Protein AF-A0A3C1TCM0-F1 (afdb_monomer_lite)

Foldseek 3Di:
DVVLVVVCVVCVADWAKAKAKPPPCQQAVPHPPDGDPPTDIDMDTDDIDRNPPDDSVVVVVVSVVRNVVVHVVD

Structure (mmCIF, N/CA/C/O backbone):
data_AF-A0A3C1TCM0-F1
#
_entry.id   AF-A0A3C1TCM0-F1
#
loop_
_atom_site.group_PDB
_atom_site.id
_atom_site.type_symbol
_atom_site.label_atom_id
_atom_site.label_alt_id
_atom_site.label_comp_id
_atom_site.label_asym_id
_atom_site.label_entity_id
_atom_site.label_seq_id
_atom_site.pdbx_PDB_ins_code
_atom_site.Cartn_x
_atom_site.Cartn_y
_atom_site.Cartn_z
_atom_site.occupancy
_atom_site.B_iso_or_equiv
_atom_site.auth_seq_id
_atom_site.auth_comp_id
_atom_site.auth_asym_id
_atom_site.auth_atom_id
_atom_site.pdbx_PDB_model_num
ATOM 1 N N . THR A 1 1 ? 1.217 8.126 9.828 1.00 67.56 1 THR A N 1
ATOM 2 C CA . THR A 1 1 ? -0.090 7.641 10.328 1.00 67.56 1 THR A CA 1
ATOM 3 C C . THR A 1 1 ? -1.217 8.668 10.199 1.00 67.56 1 THR A C 1
ATOM 5 O O . THR A 1 1 ? -2.342 8.265 9.932 1.00 67.56 1 THR A O 1
ATOM 8 N N . GLY A 1 2 ? -0.955 9.983 10.296 1.00 80.19 2 GLY A N 1
ATOM 9 C CA . GLY A 1 2 ? -2.002 11.025 10.305 1.00 80.19 2 GLY A CA 1
ATOM 10 C C . GLY A 1 2 ? -3.036 10.996 9.163 1.00 80.19 2 GLY A C 1
ATOM 11 O O . GLY A 1 2 ? -4.224 11.147 9.428 1.00 80.19 2 GLY A O 1
ATOM 12 N N . GLY A 1 3 ? -2.631 10.742 7.913 1.00 86.94 3 GLY A N 1
ATOM 13 C CA . GLY A 1 3 ? -3.573 10.678 6.782 1.00 86.94 3 GLY A CA 1
ATOM 14 C C . GLY A 1 3 ? -4.597 9.542 6.904 1.00 86.94 3 GLY A C 1
ATOM 15 O O . GLY A 1 3 ? -5.798 9.770 6.774 1.00 86.94 3 GLY A O 1
ATOM 16 N N . VAL A 1 4 ? -4.131 8.334 7.242 1.00 87.81 4 VAL A N 1
ATOM 17 C CA . VAL A 1 4 ? -4.992 7.155 7.446 1.00 87.81 4 VAL A CA 1
ATOM 18 C C . VAL A 1 4 ? -5.953 7.382 8.613 1.00 87.81 4 VAL A C 1
ATOM 20 O O . VAL A 1 4 ? -7.130 7.054 8.504 1.00 87.81 4 VAL A O 1
ATOM 23 N N . ALA A 1 5 ? -5.496 8.026 9.692 1.00 89.50 5 ALA A N 1
ATOM 24 C CA . ALA A 1 5 ? -6.344 8.339 10.841 1.00 89.50 5 ALA A CA 1
ATOM 25 C C . ALA A 1 5 ? -7.551 9.220 10.467 1.00 89.50 5 ALA A C 1
ATOM 27 O O . ALA A 1 5 ? -8.668 8.971 10.922 1.00 89.50 5 ALA A O 1
ATOM 28 N N . ILE A 1 6 ? -7.354 10.228 9.608 1.00 92.44 6 ILE A N 1
ATOM 29 C CA . ILE A 1 6 ? -8.449 11.086 9.131 1.00 92.44 6 ILE A CA 1
ATOM 30 C C . ILE A 1 6 ? -9.429 10.303 8.253 1.0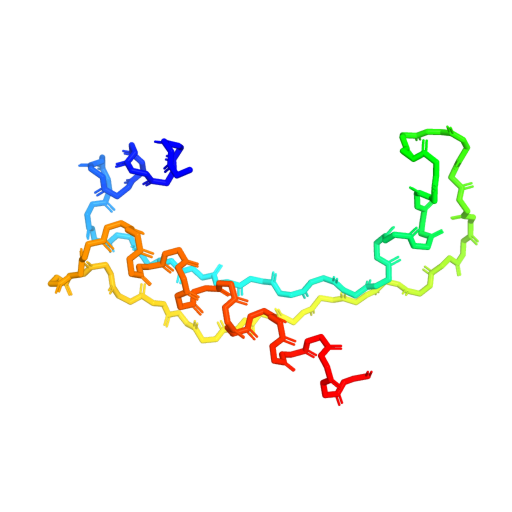0 92.44 6 ILE A C 1
ATOM 32 O O . ILE A 1 6 ? -10.638 10.501 8.378 1.00 92.44 6 ILE A O 1
ATOM 36 N N . LEU A 1 7 ? -8.927 9.407 7.398 1.00 90.44 7 LEU A N 1
ATOM 37 C CA . LEU A 1 7 ? -9.763 8.572 6.534 1.00 90.44 7 LEU A CA 1
ATOM 38 C C . LEU A 1 7 ? -10.619 7.599 7.349 1.00 90.44 7 LEU A C 1
ATOM 40 O O . LEU A 1 7 ? -11.830 7.578 7.165 1.00 90.44 7 LEU A O 1
ATOM 44 N N . VAL A 1 8 ? -10.026 6.884 8.310 1.00 89.94 8 VAL A N 1
ATOM 45 C CA . VAL A 1 8 ? -10.756 5.964 9.202 1.00 89.94 8 VAL A CA 1
ATOM 46 C C . VAL A 1 8 ? -11.787 6.717 10.048 1.00 89.94 8 VAL A C 1
ATOM 48 O O . VAL A 1 8 ? -12.904 6.242 10.229 1.00 89.94 8 VAL A O 1
ATOM 51 N N . LYS A 1 9 ? -11.464 7.931 10.515 1.00 89.94 9 LYS A N 1
ATOM 52 C CA . LYS A 1 9 ? -12.411 8.770 11.264 1.00 89.94 9 LYS A CA 1
ATOM 53 C C . LYS A 1 9 ? -13.596 9.234 10.410 1.00 89.94 9 LYS A C 1
ATOM 55 O O . LYS A 1 9 ? -14.720 9.261 10.903 1.00 89.94 9 LYS A O 1
ATOM 60 N N . LYS A 1 10 ? -13.355 9.655 9.163 1.00 93.38 10 LYS A N 1
ATOM 61 C CA . LYS A 1 10 ? -14.404 10.169 8.262 1.00 93.38 10 LYS A CA 1
ATOM 62 C C . LYS A 1 10 ? -15.221 9.061 7.595 1.00 93.38 10 LYS A C 1
ATOM 64 O O . LYS A 1 10 ? -16.388 9.282 7.294 1.00 93.38 10 LYS A O 1
ATOM 69 N N . ALA A 1 11 ? -14.617 7.901 7.361 1.00 91.75 11 ALA A N 1
ATOM 70 C CA . ALA A 1 11 ? -15.221 6.761 6.684 1.00 91.75 11 ALA A CA 1
ATOM 71 C C . ALA A 1 11 ? -14.961 5.464 7.480 1.00 91.75 11 ALA A C 1
ATOM 73 O O . ALA A 1 11 ? -14.187 4.611 7.048 1.00 91.75 11 ALA A O 1
ATOM 74 N N . PRO A 1 12 ? -15.615 5.284 8.642 1.00 87.75 12 PRO A N 1
ATOM 75 C CA . PRO A 1 12 ? -15.338 4.167 9.552 1.00 87.75 12 PRO A CA 1
ATOM 76 C C . PRO A 1 12 ? -15.749 2.794 9.006 1.00 87.75 12 PRO A C 1
ATOM 78 O O . PRO A 1 12 ? -15.310 1.778 9.532 1.00 87.75 12 PRO A O 1
ATOM 81 N N . ASN A 1 13 ? -16.582 2.757 7.963 1.00 90.44 13 ASN A N 1
ATOM 82 C CA . ASN A 1 13 ? -17.035 1.526 7.309 1.00 90.44 13 ASN A CA 1
ATOM 83 C C . ASN A 1 13 ? -16.271 1.234 6.007 1.00 90.44 13 ASN A C 1
ATOM 85 O O . ASN A 1 13 ? -16.635 0.309 5.287 1.00 90.44 13 ASN A O 1
ATOM 89 N N . ALA A 1 14 ? -15.273 2.050 5.650 1.00 92.31 14 ALA A N 1
ATOM 90 C CA . ALA A 1 14 ? -14.506 1.837 4.431 1.00 92.31 14 ALA A CA 1
ATOM 91 C C . ALA A 1 14 ? -13.497 0.698 4.617 1.00 92.31 14 ALA A C 1
ATOM 93 O O . ALA A 1 14 ? -12.751 0.672 5.595 1.00 92.31 14 ALA A O 1
ATOM 94 N N . LEU A 1 15 ? -13.452 -0.208 3.642 1.00 93.88 15 LEU A N 1
ATOM 95 C CA . LEU A 1 15 ? -12.443 -1.260 3.566 1.00 93.88 15 LEU A CA 1
ATOM 96 C C . LEU A 1 15 ? -11.073 -0.639 3.288 1.00 93.88 15 LEU A C 1
ATOM 98 O O . LEU A 1 15 ? -10.927 0.153 2.354 1.00 93.88 15 LEU A O 1
ATOM 102 N N . ILE A 1 16 ? -10.055 -1.024 4.056 1.00 93.81 16 ILE A N 1
ATOM 103 C CA . ILE A 1 16 ? -8.670 -0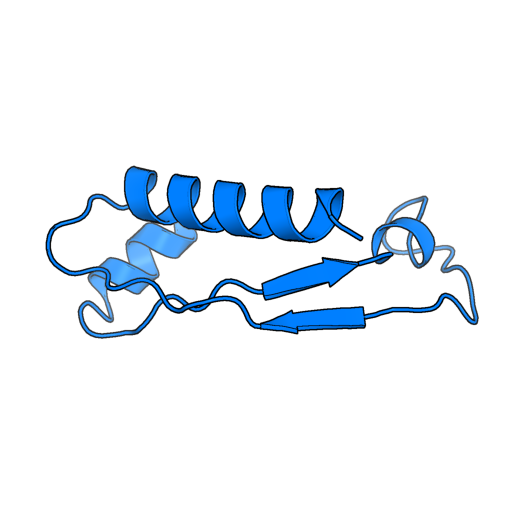.679 3.732 1.00 93.81 16 ILE A CA 1
ATOM 104 C C . ILE A 1 16 ? -8.120 -1.792 2.848 1.00 93.81 16 ILE A C 1
ATOM 106 O O . ILE A 1 16 ? -7.986 -2.924 3.298 1.00 93.81 16 ILE A O 1
ATOM 110 N N . VAL A 1 17 ? -7.789 -1.479 1.597 1.00 96.25 17 VAL A N 1
ATOM 111 C CA . VAL A 1 17 ? -7.269 -2.455 0.629 1.00 96.25 17 VAL A CA 1
ATOM 112 C C . VAL A 1 17 ? -5.780 -2.184 0.387 1.00 96.25 17 VAL A C 1
ATOM 114 O O . VAL A 1 17 ? -5.447 -1.180 -0.246 1.00 96.25 17 VAL A O 1
ATOM 117 N N . PRO A 1 18 ? -4.861 -3.027 0.895 1.00 96.25 18 PRO A N 1
ATOM 118 C CA . PRO A 1 18 ? -3.434 -2.872 0.643 1.00 96.25 18 PRO A CA 1
ATOM 119 C C . PRO A 1 18 ? -3.080 -3.272 -0.796 1.00 96.25 18 PRO A C 1
ATOM 121 O O . PRO A 1 18 ? -3.619 -4.238 -1.336 1.00 96.25 18 PRO A O 1
ATOM 124 N N . ILE A 1 19 ? -2.141 -2.552 -1.411 1.00 97.25 19 ILE A N 1
ATOM 125 C CA . ILE A 1 19 ? -1.628 -2.851 -2.754 1.00 97.25 19 ILE A CA 1
ATOM 126 C C . ILE A 1 19 ? -0.107 -2.930 -2.666 1.00 97.25 19 ILE A C 1
ATOM 128 O O . ILE A 1 19 ? 0.539 -1.973 -2.237 1.00 97.25 19 ILE A O 1
ATOM 132 N N . ALA A 1 20 ? 0.467 -4.056 -3.082 1.00 97.12 20 ALA A N 1
ATOM 133 C CA . ALA A 1 20 ? 1.910 -4.193 -3.231 1.00 97.12 20 ALA A CA 1
ATOM 134 C C . ALA A 1 20 ? 2.297 -3.841 -4.666 1.00 97.12 20 ALA A C 1
ATOM 136 O O . ALA A 1 20 ? 1.763 -4.429 -5.602 1.00 97.12 20 ALA A O 1
ATOM 137 N N . ILE A 1 21 ? 3.222 -2.898 -4.849 1.00 95.88 21 ILE A N 1
ATOM 138 C CA . ILE A 1 21 ? 3.704 -2.492 -6.175 1.00 95.88 21 ILE A CA 1
ATOM 139 C C . ILE A 1 21 ? 5.174 -2.889 -6.293 1.00 95.88 21 ILE A C 1
ATOM 141 O O . ILE A 1 21 ? 6.007 -2.450 -5.499 1.00 95.88 21 ILE A O 1
ATOM 145 N N . LYS A 1 22 ? 5.492 -3.725 -7.279 1.00 94.88 22 LYS A N 1
ATOM 146 C CA . LYS A 1 22 ? 6.842 -4.240 -7.529 1.00 94.88 22 LYS A CA 1
ATOM 147 C C . LYS A 1 22 ? 7.573 -3.365 -8.542 1.00 94.88 22 LYS A C 1
ATOM 149 O O . LYS A 1 22 ? 6.970 -2.806 -9.455 1.00 94.88 22 LYS A O 1
ATOM 154 N N . ASN A 1 23 ? 8.894 -3.277 -8.376 1.00 93.62 23 ASN A N 1
ATOM 155 C CA . ASN A 1 23 ? 9.837 -2.595 -9.274 1.00 93.62 23 ASN A CA 1
ATOM 156 C C . ASN A 1 23 ? 9.641 -1.077 -9.465 1.00 93.62 23 ASN A C 1
ATOM 158 O O . ASN A 1 23 ? 10.317 -0.493 -10.310 1.00 93.62 23 ASN A O 1
ATOM 162 N N . THR A 1 24 ? 8.816 -0.398 -8.661 1.00 92.12 24 THR A N 1
ATOM 163 C CA . THR A 1 24 ? 8.680 1.072 -8.743 1.00 92.12 24 THR A CA 1
ATOM 164 C C . THR A 1 24 ? 10.021 1.776 -8.564 1.00 92.12 24 THR A C 1
ATOM 166 O O . THR A 1 24 ? 10.356 2.632 -9.368 1.00 92.12 24 THR A O 1
ATOM 169 N N . GLY A 1 25 ? 10.851 1.333 -7.616 1.00 91.00 25 GLY A N 1
ATOM 170 C CA . GLY A 1 25 ? 12.198 1.880 -7.412 1.00 91.00 25 GLY A CA 1
ATOM 171 C C . GLY A 1 25 ? 13.157 1.712 -8.600 1.00 91.00 25 GLY A C 1
ATOM 172 O O . GLY A 1 25 ? 14.129 2.454 -8.689 1.00 91.00 25 GLY A O 1
ATOM 173 N N . LYS A 1 26 ? 12.891 0.779 -9.530 1.00 92.81 26 LYS A N 1
ATOM 174 C CA . LYS A 1 26 ? 13.660 0.654 -10.782 1.00 92.81 26 LYS A CA 1
ATOM 175 C C . LYS A 1 26 ? 13.230 1.694 -11.811 1.00 92.81 26 LYS A C 1
ATOM 177 O O . LYS A 1 26 ? 14.077 2.229 -12.515 1.00 92.81 26 LYS A O 1
ATOM 182 N N . LEU A 1 27 ? 11.935 2.027 -11.849 1.00 94.44 27 LEU A N 1
ATOM 183 C CA . LEU A 1 27 ? 11.402 3.105 -12.686 1.00 94.44 27 LEU A CA 1
ATOM 184 C C . LEU A 1 27 ? 12.012 4.456 -12.296 1.00 94.44 27 LEU A C 1
ATOM 186 O O . LEU A 1 27 ? 12.340 5.256 -13.168 1.00 94.44 27 LEU A O 1
ATOM 190 N N . ASN A 1 28 ? 12.159 4.723 -10.996 1.00 93.69 28 ASN A N 1
ATOM 191 C CA . ASN A 1 28 ? 12.525 6.043 -10.488 1.00 93.69 28 ASN A CA 1
ATOM 192 C C . ASN A 1 28 ? 13.708 6.005 -9.487 1.00 93.69 28 ASN A C 1
ATOM 194 O O . ASN A 1 28 ? 13.594 6.481 -8.353 1.00 93.69 28 ASN A O 1
ATOM 198 N N . PRO A 1 29 ? 14.889 5.496 -9.895 1.00 89.12 29 PRO A N 1
ATOM 199 C CA . PRO A 1 29 ? 15.989 5.153 -8.983 1.00 89.12 29 PRO A CA 1
ATOM 200 C C . PRO A 1 29 ? 16.605 6.362 -8.264 1.00 89.12 29 PRO A C 1
ATOM 202 O O . PRO A 1 29 ? 17.290 6.206 -7.256 1.00 89.12 29 PRO A O 1
ATOM 205 N N . LYS A 1 30 ? 16.376 7.576 -8.782 1.00 90.44 30 LYS A N 1
ATOM 206 C CA . LYS A 1 30 ? 16.859 8.849 -8.222 1.00 90.44 30 LYS A CA 1
ATOM 207 C C . LYS A 1 30 ? 15.716 9.790 -7.809 1.00 90.44 30 LYS A C 1
ATOM 209 O O . LYS A 1 30 ? 15.934 10.988 -7.658 1.00 90.44 30 LYS A O 1
ATOM 214 N N . GLY A 1 31 ? 14.498 9.274 -7.641 1.00 88.00 31 GLY A N 1
ATOM 215 C CA . GLY A 1 31 ? 13.297 10.093 -7.458 1.00 88.00 31 GLY A CA 1
ATOM 216 C C . GLY A 1 31 ? 12.641 10.433 -8.797 1.00 88.00 31 GLY A C 1
ATOM 217 O O . GLY A 1 31 ? 12.690 9.637 -9.723 1.00 88.00 31 GLY A O 1
ATOM 218 N N . ILE A 1 32 ? 11.997 11.596 -8.913 1.00 88.62 32 ILE A N 1
ATOM 219 C CA . ILE A 1 32 ? 11.088 11.917 -10.036 1.00 88.62 32 ILE A CA 1
ATOM 220 C C . ILE A 1 32 ? 11.782 11.902 -11.416 1.00 88.62 32 ILE A C 1
ATOM 222 O O . ILE A 1 32 ? 11.135 11.591 -12.412 1.00 88.62 32 ILE A O 1
ATOM 226 N N . PHE A 1 33 ? 13.078 12.218 -11.495 1.00 90.62 33 PHE A N 1
ATOM 227 C CA . PHE A 1 33 ? 13.840 12.215 -12.748 1.00 90.62 33 PHE A CA 1
ATOM 228 C C . PHE A 1 33 ? 15.345 11.997 -12.487 1.00 90.62 33 PHE A C 1
ATOM 230 O O . PHE A 1 33 ? 15.849 12.492 -11.475 1.00 90.62 33 PHE A O 1
ATOM 237 N N . PRO A 1 34 ? 16.098 11.325 -13.385 1.00 90.25 34 PRO A N 1
ATOM 238 C CA . PRO A 1 34 ? 15.652 10.638 -14.605 1.00 90.25 34 PRO A CA 1
ATOM 239 C C . PRO A 1 34 ? 14.879 9.344 -14.323 1.00 90.25 34 PRO A C 1
ATOM 241 O O . PRO A 1 34 ? 15.165 8.649 -13.348 1.00 90.25 34 PRO A O 1
ATOM 244 N N . LEU A 1 35 ? 13.917 9.028 -15.197 1.00 94.31 35 LEU A N 1
ATOM 245 C CA . LEU A 1 35 ? 13.165 7.770 -15.164 1.00 94.31 35 LEU A CA 1
ATOM 246 C C . LEU A 1 35 ? 13.848 6.709 -16.038 1.00 94.31 35 LEU A C 1
ATOM 248 O O . LEU A 1 35 ? 14.302 7.016 -1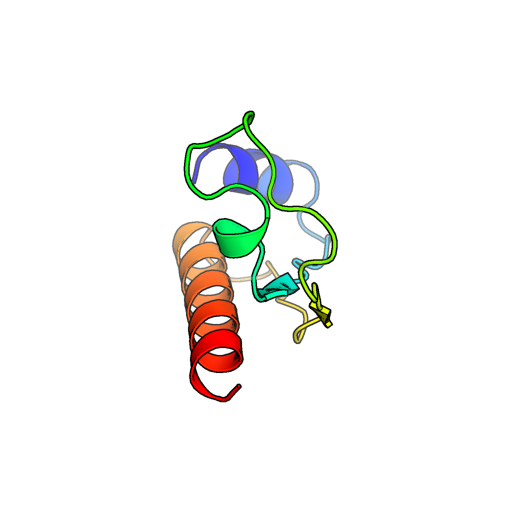7.142 1.00 94.31 35 LEU A O 1
ATOM 252 N N . SER A 1 36 ? 13.886 5.465 -15.560 1.00 93.81 36 SER A N 1
ATOM 253 C CA . SER A 1 36 ? 14.301 4.308 -16.360 1.00 93.81 36 SER A CA 1
ATOM 254 C C . SER A 1 36 ? 13.131 3.845 -17.227 1.00 93.81 36 SER A C 1
ATOM 256 O O . SER A 1 36 ? 12.026 3.632 -16.731 1.00 93.81 36 SER A O 1
ATOM 258 N N . SER A 1 37 ? 13.344 3.733 -18.537 1.00 94.25 37 SER A N 1
ATOM 259 C CA . SER A 1 37 ? 12.294 3.312 -19.474 1.00 94.25 37 SER A CA 1
ATOM 260 C C . SER A 1 37 ? 12.205 1.790 -19.564 1.00 94.25 37 SER A C 1
ATOM 262 O O . SER A 1 37 ? 13.202 1.099 -19.389 1.00 94.25 37 SER A O 1
ATOM 264 N N . PHE A 1 38 ? 11.018 1.281 -19.907 1.00 94.44 38 PHE A N 1
ATOM 265 C CA . PHE A 1 38 ? 10.752 -0.150 -20.132 1.00 94.44 38 PHE A CA 1
ATOM 266 C C . PHE A 1 38 ? 10.952 -1.061 -18.907 1.00 94.44 38 PHE A C 1
ATOM 268 O O . PHE A 1 38 ? 11.102 -2.273 -19.050 1.00 94.44 38 PHE A O 1
ATOM 275 N N . GLU A 1 39 ? 10.898 -0.500 -17.699 1.00 95.00 39 GLU A N 1
ATOM 276 C CA . GLU A 1 39 ? 10.885 -1.285 -16.464 1.00 95.00 39 GLU A CA 1
ATOM 277 C C . GLU A 1 39 ? 9.578 -2.078 -16.325 1.00 95.00 39 GLU A C 1
ATOM 279 O O . GLU A 1 39 ? 8.481 -1.544 -16.504 1.00 95.00 39 GLU A O 1
ATOM 284 N N . SER A 1 40 ? 9.688 -3.360 -15.967 1.00 94.62 40 SER A N 1
ATOM 285 C CA . SER A 1 40 ? 8.522 -4.212 -15.717 1.00 94.62 40 SER A CA 1
ATOM 286 C C . SER A 1 40 ? 7.904 -3.881 -14.359 1.00 94.62 40 SER A C 1
ATOM 288 O O . SER A 1 40 ? 8.475 -4.203 -13.314 1.00 94.62 40 SER A O 1
ATOM 290 N N . LEU A 1 41 ? 6.737 -3.241 -14.376 1.00 94.38 41 LEU A N 1
ATOM 291 C CA . LEU A 1 41 ? 5.950 -2.908 -13.192 1.00 94.38 41 LEU A CA 1
ATOM 292 C C . LEU A 1 41 ? 4.794 -3.891 -13.038 1.00 94.38 41 LEU A C 1
ATOM 294 O O . LEU A 1 41 ? 4.092 -4.198 -13.999 1.00 94.38 41 LEU A O 1
ATOM 298 N N . SER A 1 42 ? 4.558 -4.338 -11.811 1.00 94.75 42 SER A N 1
ATOM 299 C CA . SER A 1 42 ? 3.378 -5.125 -11.467 1.00 94.75 42 SER A CA 1
ATOM 300 C C . SER A 1 42 ? 2.820 -4.679 -10.126 1.00 94.75 42 SER A C 1
ATOM 302 O O . SER A 1 42 ? 3.538 -4.135 -9.282 1.00 94.75 42 SER A O 1
ATOM 304 N N . TRP A 1 43 ? 1.522 -4.886 -9.932 1.00 96.56 43 TRP A N 1
ATOM 305 C CA . TRP A 1 43 ? 0.867 -4.644 -8.657 1.00 96.56 43 TRP A CA 1
ATOM 306 C C . TRP A 1 43 ? -0.039 -5.812 -8.294 1.00 96.56 43 TRP A C 1
ATOM 308 O O . TRP A 1 43 ? -0.735 -6.366 -9.144 1.00 96.56 43 TRP A O 1
ATOM 318 N N . THR A 1 44 ? -0.036 -6.154 -7.012 1.00 97.38 44 THR A N 1
ATOM 319 C CA . THR A 1 44 ? -0.895 -7.181 -6.429 1.00 97.38 44 THR A CA 1
ATOM 320 C C . THR A 1 44 ? -1.868 -6.498 -5.477 1.00 97.38 44 THR A C 1
ATOM 322 O O . THR A 1 44 ? -1.451 -5.783 -4.561 1.00 97.38 44 THR A O 1
ATOM 325 N N . VAL A 1 45 ? -3.167 -6.706 -5.694 1.00 97.62 45 VAL A N 1
ATOM 326 C CA . VAL A 1 45 ? -4.206 -6.301 -4.741 1.00 97.62 45 VAL A CA 1
ATOM 327 C C . VAL A 1 45 ? -4.259 -7.354 -3.641 1.00 97.62 45 VAL A C 1
ATOM 329 O O . VAL A 1 45 ? -4.447 -8.533 -3.930 1.00 97.62 45 VAL A O 1
ATOM 332 N N . LEU A 1 46 ? -4.055 -6.935 -2.396 1.00 97.31 46 LEU A N 1
ATOM 333 C CA . LEU A 1 46 ? -4.011 -7.829 -1.243 1.00 97.31 46 LEU A CA 1
ATOM 334 C C . LEU A 1 46 ? -5.367 -7.894 -0.547 1.00 97.31 46 LEU A C 1
ATOM 336 O O . LEU A 1 46 ? -6.274 -7.105 -0.823 1.00 97.31 46 LEU A O 1
ATOM 340 N N . GLU A 1 47 ? -5.493 -8.836 0.385 1.00 96.38 47 GLU A N 1
ATOM 341 C CA . GLU A 1 47 ? -6.713 -8.991 1.167 1.00 96.38 47 GLU A CA 1
ATOM 342 C C . GLU A 1 47 ? -7.104 -7.676 1.864 1.00 96.38 47 GLU A C 1
ATOM 344 O O . GLU A 1 47 ? -6.244 -7.032 2.486 1.00 96.38 47 GLU A O 1
ATOM 349 N N . PRO A 1 48 ? -8.391 -7.287 1.811 1.00 95.69 48 PRO A N 1
ATOM 350 C CA . PRO A 1 48 ? -8.899 -6.139 2.549 1.00 95.69 48 PRO A CA 1
ATOM 351 C C . PRO A 1 48 ? -8.732 -6.273 4.070 1.00 95.69 48 PRO A C 1
ATOM 353 O O . PRO A 1 48 ? -8.570 -7.366 4.625 1.00 95.69 48 PRO A O 1
ATOM 356 N N . ILE A 1 49 ? -8.752 -5.133 4.753 1.00 94.62 49 ILE A N 1
ATOM 357 C CA . ILE A 1 49 ? -8.659 -5.001 6.204 1.00 94.62 49 ILE A CA 1
ATOM 358 C C . ILE A 1 49 ? -9.885 -4.249 6.708 1.00 94.62 49 ILE A C 1
ATOM 360 O O . ILE A 1 49 ? -10.106 -3.089 6.342 1.00 94.62 49 ILE A O 1
ATOM 364 N N . GLU A 1 50 ? -10.591 -4.877 7.650 1.00 93.25 50 GLU A N 1
ATOM 365 C CA . GLU A 1 50 ? -11.730 -4.243 8.305 1.00 93.25 50 GLU A CA 1
ATOM 366 C C . GLU A 1 50 ? -11.256 -3.308 9.415 1.00 93.25 50 GLU A C 1
ATOM 368 O O . GLU A 1 50 ? -10.592 -3.770 10.356 1.00 93.25 50 GLU A O 1
ATOM 373 N N . PRO A 1 51 ? -11.628 -2.014 9.364 1.00 89.81 51 PRO A N 1
ATOM 374 C CA . PRO A 1 51 ? -11.218 -1.041 10.374 1.00 89.81 51 PRO A CA 1
ATOM 375 C C . PRO A 1 51 ? -11.893 -1.270 11.731 1.00 89.81 51 PRO A C 1
ATOM 377 O O . PRO A 1 51 ? -11.401 -0.811 12.761 1.00 89.81 51 PRO A O 1
ATOM 380 N N . LYS A 1 52 ? -13.036 -1.966 11.757 1.00 88.06 52 LYS A N 1
ATOM 381 C CA . LYS A 1 52 ? -13.836 -2.144 12.970 1.00 88.06 52 LYS A CA 1
ATOM 382 C C . LYS A 1 52 ? -13.040 -2.891 14.046 1.00 88.06 52 LYS A C 1
ATOM 384 O O . LYS A 1 52 ? -12.560 -4.003 13.828 1.00 88.06 52 LYS A O 1
ATOM 389 N N . GLY A 1 53 ? -12.955 -2.281 15.229 1.00 86.12 53 GLY A N 1
ATOM 390 C CA . GLY A 1 53 ? -12.315 -2.875 16.405 1.00 86.12 53 GLY A CA 1
ATOM 391 C C . GLY A 1 53 ? -10.786 -2.874 16.375 1.00 86.12 53 GLY A C 1
ATOM 392 O O . GLY A 1 53 ? -10.191 -3.628 17.135 1.00 86.12 53 GLY A O 1
ATOM 393 N N . LYS A 1 54 ? -10.157 -2.067 15.510 1.00 89.31 54 LYS A N 1
ATOM 394 C CA . LYS A 1 54 ? -8.698 -1.926 15.433 1.00 89.31 54 LYS A CA 1
ATOM 395 C C . LYS A 1 54 ? -8.284 -0.473 15.570 1.00 89.31 54 LYS A C 1
ATOM 397 O O . LYS A 1 54 ? -8.996 0.439 15.149 1.00 89.31 54 LYS A O 1
ATOM 402 N N . THR A 1 55 ? -7.116 -0.264 16.150 1.00 92.25 55 THR A N 1
ATOM 403 C CA . THR A 1 55 ? -6.457 1.038 16.169 1.00 92.25 55 THR A CA 1
ATOM 404 C C . THR A 1 55 ? -5.867 1.356 14.794 1.00 92.25 55 THR A C 1
ATOM 406 O O . THR A 1 55 ? -5.608 0.473 13.975 1.00 92.25 55 THR A O 1
ATOM 409 N N . VAL A 1 56 ? -5.640 2.643 14.523 1.00 91.94 56 VAL A N 1
ATOM 410 C CA . VAL A 1 56 ? -5.034 3.080 13.254 1.00 91.94 56 VAL A CA 1
ATOM 411 C C . VAL A 1 56 ? -3.634 2.488 13.081 1.00 91.94 56 VAL A C 1
ATOM 413 O O . VAL A 1 56 ? -3.279 2.096 11.972 1.00 91.94 56 VAL A O 1
ATOM 416 N N . ASP A 1 57 ? -2.861 2.394 14.161 1.00 92.81 57 ASP A N 1
ATOM 417 C CA . ASP A 1 57 ? -1.496 1.874 14.111 1.00 92.81 57 ASP A CA 1
ATOM 418 C C . ASP A 1 57 ? -1.477 0.375 13.784 1.00 92.81 57 ASP A C 1
ATOM 420 O O . ASP A 1 57 ? -0.689 -0.051 12.943 1.00 92.81 57 ASP A O 1
ATOM 424 N N . GLU A 1 58 ? -2.412 -0.410 14.330 1.00 93.94 58 GLU A N 1
ATOM 425 C CA . GLU A 1 58 ? -2.572 -1.8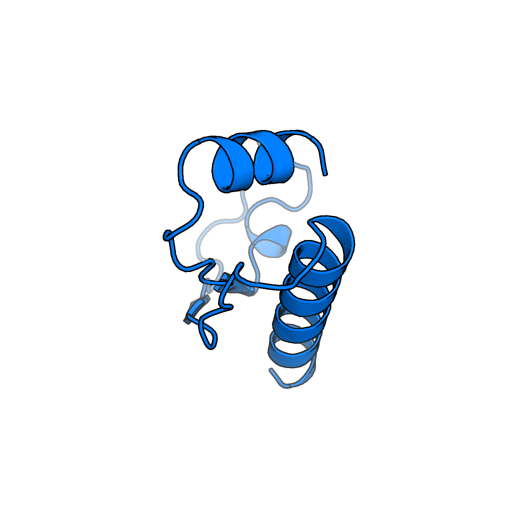25 13.968 1.00 93.94 58 GLU A CA 1
ATOM 426 C C . GLU A 1 58 ? -2.959 -2.004 12.497 1.00 93.94 58 GLU A C 1
ATOM 428 O O . GLU A 1 58 ? -2.418 -2.871 11.814 1.00 93.94 58 GLU A O 1
ATOM 433 N N . ILE A 1 59 ? -3.875 -1.177 11.978 1.00 93.12 59 ILE A N 1
ATOM 434 C CA . ILE A 1 59 ? -4.274 -1.220 10.562 1.00 93.12 59 ILE A CA 1
ATOM 435 C C . ILE A 1 59 ? -3.066 -0.949 9.660 1.00 93.12 59 ILE A C 1
ATOM 437 O O . ILE A 1 59 ? -2.856 -1.661 8.675 1.00 93.12 59 ILE A O 1
ATOM 441 N N . VAL A 1 60 ? -2.268 0.066 10.000 1.00 94.62 60 VAL A N 1
ATOM 442 C CA . VAL A 1 60 ? -1.068 0.432 9.241 1.00 94.62 60 VAL A CA 1
ATOM 443 C C . VAL A 1 60 ? -0.020 -0.677 9.303 1.00 94.62 60 VAL A C 1
ATOM 445 O O . VAL A 1 60 ? 0.532 -1.031 8.262 1.00 94.62 60 VAL A O 1
ATOM 448 N N . GLU A 1 61 ? 0.224 -1.257 10.477 1.00 95.88 61 GLU A N 1
ATOM 449 C CA . GLU A 1 61 ? 1.216 -2.322 10.636 1.00 95.88 61 GLU A CA 1
ATOM 450 C C . GLU A 1 61 ? 0.803 -3.602 9.898 1.00 95.88 61 GLU A C 1
ATOM 452 O O . GLU A 1 61 ? 1.613 -4.197 9.190 1.00 95.88 61 GLU A O 1
ATOM 457 N N . MET A 1 62 ? -0.475 -3.990 9.953 1.00 95.12 62 MET A N 1
ATOM 458 C CA . MET A 1 62 ? -0.986 -5.120 9.168 1.00 95.12 62 MET A CA 1
ATOM 459 C C . MET A 1 62 ? -0.845 -4.885 7.662 1.00 95.12 62 MET A C 1
ATOM 461 O O . MET A 1 62 ? -0.409 -5.781 6.940 1.00 95.12 62 MET A O 1
ATOM 465 N N . ALA A 1 63 ? -1.210 -3.695 7.171 1.00 96.06 63 ALA A N 1
ATOM 466 C CA . ALA A 1 63 ? -1.083 -3.362 5.755 1.00 96.06 63 ALA A CA 1
ATOM 467 C C . ALA A 1 63 ? 0.384 -3.416 5.307 1.00 96.06 63 ALA A C 1
ATOM 469 O O . ALA A 1 63 ? 0.693 -4.028 4.284 1.00 96.06 63 ALA A O 1
ATOM 470 N N . LYS A 1 64 ? 1.290 -2.840 6.106 1.00 96.06 64 LYS A N 1
ATOM 471 C CA . LYS A 1 64 ? 2.735 -2.882 5.872 1.00 96.06 64 LYS A CA 1
ATOM 472 C C . LYS A 1 64 ? 3.253 -4.319 5.837 1.00 96.06 64 LYS A C 1
ATOM 474 O O . LYS A 1 64 ? 3.902 -4.692 4.867 1.00 96.06 64 LYS A O 1
ATOM 479 N N . SER A 1 65 ? 2.918 -5.135 6.835 1.00 96.81 65 SER A N 1
ATOM 480 C CA . SER A 1 65 ? 3.345 -6.536 6.912 1.00 96.81 65 SER A CA 1
ATOM 481 C C . SER A 1 65 ? 2.870 -7.350 5.702 1.00 96.81 65 SER A C 1
ATOM 483 O O . SER A 1 65 ? 3.663 -8.063 5.089 1.00 96.81 65 SER A O 1
ATOM 485 N N . ARG A 1 66 ? 1.603 -7.191 5.288 1.00 96.69 66 ARG A N 1
ATOM 486 C CA . ARG A 1 66 ? 1.055 -7.851 4.088 1.00 96.69 66 ARG A CA 1
ATOM 487 C C . ARG A 1 66 ? 1.814 -7.450 2.821 1.00 96.69 66 ARG A C 1
ATOM 489 O O . ARG A 1 66 ? 2.169 -8.320 2.031 1.00 96.69 66 ARG A O 1
ATOM 496 N N . ILE A 1 67 ? 2.089 -6.156 2.650 1.00 96.94 67 ILE A N 1
ATOM 497 C CA . ILE A 1 67 ? 2.850 -5.640 1.503 1.00 96.94 67 ILE A CA 1
ATOM 498 C C . ILE A 1 67 ? 4.283 -6.184 1.513 1.00 96.94 67 ILE A C 1
ATOM 500 O O . ILE A 1 67 ? 4.754 -6.668 0.490 1.00 96.94 67 ILE A O 1
ATOM 504 N N . GLU A 1 68 ? 4.976 -6.148 2.653 1.00 96.38 68 GLU A N 1
ATOM 505 C CA . GLU A 1 68 ? 6.342 -6.670 2.762 1.00 96.38 68 GLU A CA 1
ATOM 506 C C . GLU A 1 68 ? 6.423 -8.166 2.455 1.00 96.38 68 GLU A C 1
ATOM 508 O O . GLU A 1 68 ? 7.366 -8.599 1.796 1.00 96.38 68 GLU A O 1
ATOM 513 N N . ASN A 1 69 ? 5.446 -8.952 2.908 1.00 96.31 69 ASN A N 1
ATOM 514 C CA . ASN A 1 69 ? 5.395 -10.382 2.619 1.00 96.31 69 ASN A CA 1
ATOM 515 C C . ASN A 1 69 ? 5.221 -10.636 1.115 1.00 96.31 69 ASN A C 1
ATOM 517 O O . ASN A 1 69 ? 5.999 -11.390 0.538 1.00 96.31 69 ASN A O 1
ATOM 521 N N . GLU A 1 70 ? 4.289 -9.939 0.458 1.00 95.94 70 GLU A N 1
ATOM 522 C CA . GLU A 1 70 ? 4.075 -10.057 -0.993 1.00 95.94 70 GLU A CA 1
ATOM 523 C C . GLU A 1 70 ? 5.305 -9.640 -1.819 1.00 95.94 70 GLU A C 1
ATOM 525 O O . GLU A 1 70 ? 5.576 -10.207 -2.879 1.00 95.94 70 GLU A O 1
ATOM 530 N N . LEU A 1 71 ? 6.064 -8.643 -1.353 1.00 93.94 71 LEU A N 1
ATOM 531 C CA . LEU A 1 71 ? 7.287 -8.199 -2.024 1.00 93.94 71 LEU A CA 1
ATOM 532 C C . LEU A 1 71 ? 8.479 -9.146 -1.804 1.00 93.94 71 LEU A C 1
ATOM 534 O O . LEU A 1 71 ? 9.378 -9.155 -2.636 1.00 93.94 71 LEU A O 1
ATOM 538 N N . LYS A 1 72 ? 8.507 -9.928 -0.714 1.00 90.00 72 LYS A N 1
ATOM 539 C CA . LYS A 1 72 ? 9.568 -10.918 -0.428 1.00 90.00 72 LYS A CA 1
ATOM 540 C C . LYS A 1 72 ? 9.369 -12.243 -1.160 1.00 90.00 72 LYS A C 1
ATOM 542 O O . LYS A 1 72 ? 1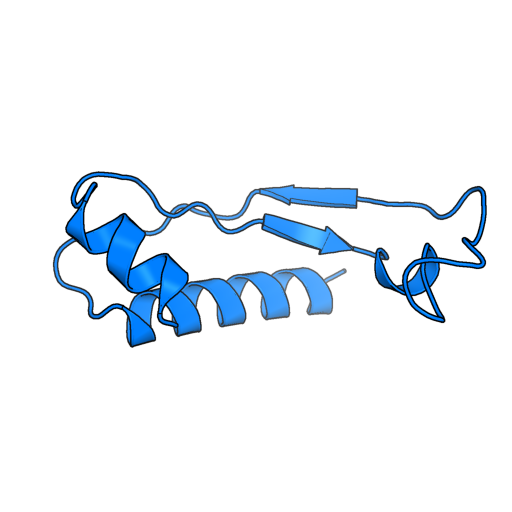0.344 -12.929 -1.441 1.00 90.00 72 LYS A O 1
ATOM 547 N N . THR A 1 73 ? 8.122 -12.632 -1.412 1.00 73.75 73 THR A N 1
ATOM 548 C CA . THR A 1 73 ? 7.779 -13.910 -2.058 1.00 73.75 73 THR A CA 1
ATOM 549 C C . THR A 1 73 ? 7.987 -13.891 -3.582 1.00 73.75 73 THR A C 1
ATOM 551 O O . THR A 1 73 ? 7.835 -14.925 -4.227 1.00 73.75 73 THR A O 1
ATOM 554 N N . ALA A 1 74 ? 8.338 -12.743 -4.164 1.00 53.53 74 ALA A N 1
ATOM 555 C CA . ALA A 1 74 ? 8.309 -12.493 -5.603 1.00 53.53 74 ALA A CA 1
ATOM 556 C C . ALA A 1 74 ? 9.662 -12.185 -6.236 1.00 53.53 74 ALA A C 1
ATOM 558 O O . ALA A 1 74 ? 10.551 -11.675 -5.522 1.00 53.53 74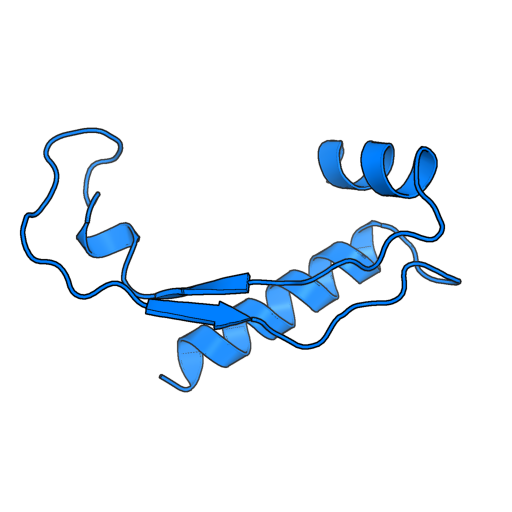 ALA A O 1
#

Secondary structure (DSSP, 8-state):
-HHHHHHHHH-TT--B--EEEESHHHH-BTBSSSPPTT---EEEEPPPB--TT--HHHHHHHHHHHHHHHHH--

Radius of gyration: 14.95 Å; chains: 1; bounding box: 34×26×36 Å

pLDDT: mean 91.89, std 6.65, range [53.53, 97.62]

Sequence (74 aa):
TGGVAILVKKAPNALIVPIAIKNTGKLNPKGIFPLSSFESLSWTVLEPIEPKGKTVDEIVEMAKSRIENELKTA